Protein AF-A0A7C4WCT4-F1 (afdb_monomer_lite)

Structure (mmCIF, N/CA/C/O backbone):
data_AF-A0A7C4WCT4-F1
#
_entry.id   AF-A0A7C4WCT4-F1
#
loop_
_atom_site.group_PDB
_atom_site.id
_atom_site.type_symbol
_atom_site.label_atom_id
_atom_site.label_alt_id
_atom_site.label_comp_id
_atom_site.label_asym_id
_atom_site.label_entity_id
_atom_site.label_seq_id
_atom_site.pdbx_PDB_ins_code
_atom_site.Cartn_x
_atom_site.Cartn_y
_atom_site.Cartn_z
_atom_site.occupancy
_atom_site.B_iso_or_equiv
_atom_site.auth_seq_id
_atom_site.auth_comp_id
_atom_site.auth_asym_id
_atom_site.auth_atom_id
_atom_site.pdbx_PDB_model_num
ATOM 1 N N . MET A 1 1 ? -3.238 -3.546 -11.459 1.00 83.44 1 MET A N 1
ATOM 2 C CA . MET A 1 1 ? -2.240 -3.236 -10.414 1.00 83.44 1 MET A CA 1
ATOM 3 C C . MET A 1 1 ? -2.474 -4.176 -9.251 1.00 83.44 1 MET A C 1
ATOM 5 O O . MET A 1 1 ? -3.627 -4.477 -8.973 1.00 83.44 1 MET A O 1
ATOM 9 N N . ILE A 1 2 ? -1.412 -4.665 -8.617 1.00 91.56 2 ILE A N 1
ATOM 10 C CA . ILE A 1 2 ? -1.512 -5.503 -7.422 1.00 91.56 2 ILE A CA 1
ATOM 11 C C . ILE A 1 2 ? -0.801 -4.757 -6.296 1.00 91.56 2 ILE A C 1
ATOM 13 O O . ILE A 1 2 ? 0.374 -4.435 -6.439 1.00 91.56 2 ILE A O 1
ATOM 17 N N . TYR A 1 3 ? -1.520 -4.478 -5.209 1.00 94.88 3 TYR A N 1
ATOM 18 C CA . TYR A 1 3 ? -0.945 -3.912 -3.992 1.00 94.88 3 TYR A CA 1
ATOM 19 C C . TYR A 1 3 ? -0.436 -5.038 -3.084 1.00 94.88 3 TYR A C 1
ATOM 21 O O . TYR A 1 3 ? -1.053 -6.111 -2.989 1.00 94.88 3 TYR A O 1
ATOM 29 N N . ARG A 1 4 ? 0.700 -4.807 -2.427 1.00 95.62 4 ARG A N 1
ATOM 30 C CA . ARG A 1 4 ? 1.294 -5.721 -1.447 1.00 95.62 4 ARG A CA 1
ATOM 31 C C . ARG A 1 4 ? 1.779 -4.919 -0.249 1.00 95.62 4 ARG A C 1
ATOM 33 O O . ARG A 1 4 ? 2.524 -3.959 -0.412 1.00 95.62 4 ARG A O 1
ATOM 40 N N . HIS A 1 5 ? 1.331 -5.322 0.936 1.00 97.44 5 HIS A N 1
ATOM 41 C CA . HIS A 1 5 ? 1.680 -4.657 2.187 1.00 97.44 5 HIS A CA 1
ATOM 42 C C . HIS A 1 5 ? 3.137 -4.903 2.565 1.00 97.44 5 HIS A C 1
ATOM 44 O O . HIS A 1 5 ? 3.631 -6.023 2.453 1.00 97.44 5 HIS A O 1
ATOM 50 N N . PHE A 1 6 ? 3.792 -3.864 3.079 1.00 97.19 6 PHE A N 1
ATOM 51 C CA . PHE A 1 6 ? 5.122 -3.948 3.683 1.00 97.19 6 PHE A CA 1
ATOM 52 C C . PHE A 1 6 ? 5.205 -2.991 4.890 1.00 97.19 6 PHE A C 1
ATOM 54 O O . PHE A 1 6 ? 5.868 -1.956 4.831 1.00 97.19 6 PHE A O 1
ATOM 61 N N . PRO A 1 7 ? 4.470 -3.257 5.985 1.00 96.69 7 PRO A N 1
ATOM 62 C CA . PRO A 1 7 ? 4.435 -2.352 7.129 1.00 96.69 7 PRO A CA 1
ATOM 63 C C . PRO A 1 7 ? 5.781 -2.349 7.877 1.00 96.69 7 PRO A C 1
ATOM 65 O O . PRO A 1 7 ? 6.168 -3.340 8.501 1.00 96.69 7 PRO A O 1
ATOM 68 N N . LEU A 1 8 ? 6.485 -1.212 7.863 1.00 94.88 8 LEU A N 1
ATOM 69 C CA . LEU A 1 8 ? 7.763 -1.000 8.561 1.00 94.88 8 LEU A CA 1
ATOM 70 C C . LEU A 1 8 ? 7.565 -0.758 10.072 1.00 94.88 8 LEU A C 1
ATOM 72 O O . LEU A 1 8 ? 7.808 0.327 10.597 1.00 94.88 8 LEU A O 1
ATOM 76 N N . ARG A 1 9 ? 7.119 -1.794 10.786 1.00 94.19 9 ARG A N 1
ATOM 77 C CA . ARG A 1 9 ? 6.717 -1.741 12.208 1.00 94.19 9 ARG A CA 1
ATOM 78 C C . ARG A 1 9 ? 7.789 -1.256 13.183 1.00 94.19 9 ARG A C 1
ATOM 80 O O . ARG A 1 9 ? 7.459 -0.778 14.259 1.00 94.19 9 ARG A O 1
ATOM 87 N N . THR A 1 10 ? 9.064 -1.402 12.833 1.00 93.00 10 THR A N 1
ATOM 88 C CA . THR A 1 10 ? 10.186 -0.993 13.690 1.00 93.00 10 THR A CA 1
ATOM 89 C C . THR A 1 10 ? 10.330 0.523 13.801 1.00 93.00 10 THR A C 1
ATOM 91 O O . THR A 1 10 ? 10.897 1.001 14.777 1.00 93.00 10 THR A O 1
ATOM 94 N N . ILE A 1 11 ? 9.821 1.270 12.819 1.00 95.19 11 ILE A N 1
ATOM 95 C CA . ILE A 1 11 ? 9.915 2.736 12.753 1.00 95.19 11 ILE A CA 1
ATOM 96 C C . ILE A 1 11 ? 8.539 3.418 12.681 1.00 95.19 11 ILE A C 1
ATOM 98 O O . ILE A 1 11 ? 8.452 4.637 12.825 1.00 95.19 11 ILE A O 1
ATOM 102 N N . HIS A 1 12 ? 7.465 2.648 12.475 1.00 95.62 12 HIS A N 1
ATOM 103 C CA . HIS A 1 12 ? 6.092 3.138 12.358 1.00 95.62 12 HIS A CA 1
ATOM 104 C C . HIS A 1 12 ? 5.134 2.263 13.181 1.00 95.62 12 HIS A C 1
ATOM 106 O O . HIS A 1 12 ? 4.722 1.185 12.749 1.00 95.62 12 HIS A O 1
ATOM 112 N N . ASP A 1 13 ? 4.744 2.759 14.354 1.00 96.00 13 ASP A N 1
ATOM 113 C CA . ASP A 1 13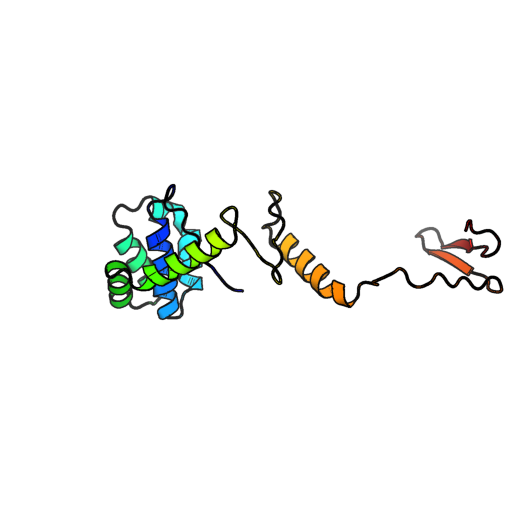 ? 3.830 2.107 15.304 1.00 96.00 13 ASP A CA 1
ATOM 114 C C . ASP A 1 13 ? 2.448 1.799 14.697 1.00 96.00 13 ASP A C 1
ATOM 116 O O . ASP A 1 13 ? 1.859 0.753 14.968 1.00 96.00 13 ASP A O 1
ATOM 120 N N . LYS A 1 14 ? 1.950 2.681 13.825 1.00 97.94 14 LYS A N 1
ATOM 121 C CA . LYS A 1 14 ? 0.628 2.569 13.188 1.00 97.94 14 LYS A CA 1
ATOM 122 C C . LYS A 1 14 ? 0.635 1.827 11.849 1.00 97.94 14 LYS A C 1
ATOM 124 O O . LYS A 1 14 ? -0.425 1.649 11.262 1.00 97.94 14 LYS A O 1
ATOM 129 N N . ALA A 1 15 ? 1.788 1.357 11.363 1.00 97.81 15 ALA A N 1
ATOM 130 C CA . ALA A 1 15 ? 1.879 0.759 10.026 1.00 97.81 15 ALA A CA 1
ATOM 131 C C . ALA A 1 15 ? 1.037 -0.516 9.861 1.00 97.81 15 ALA A C 1
ATOM 133 O O . ALA A 1 15 ? 0.485 -0.750 8.790 1.00 97.81 15 ALA A O 1
ATOM 134 N N . MET A 1 16 ? 0.937 -1.350 10.903 1.00 98.19 16 MET A N 1
ATOM 135 C CA . MET A 1 16 ? 0.136 -2.575 10.816 1.00 98.19 16 MET A CA 1
ATOM 136 C C . MET A 1 16 ? -1.362 -2.262 10.781 1.00 98.19 16 MET A C 1
ATOM 138 O O . MET A 1 16 ? -2.065 -2.741 9.898 1.00 98.19 16 MET A O 1
ATOM 142 N N . ILE A 1 17 ? -1.848 -1.426 11.704 1.00 98.56 17 ILE A N 1
ATOM 143 C CA . ILE A 1 17 ? -3.286 -1.157 11.805 1.00 98.56 17 ILE A CA 1
ATOM 144 C C . ILE A 1 17 ? -3.819 -0.417 10.573 1.00 98.56 17 ILE A C 1
ATOM 146 O O . ILE A 1 17 ? -4.923 -0.711 10.130 1.00 98.56 17 ILE A O 1
ATOM 150 N N . THR A 1 18 ? -3.041 0.483 9.960 1.00 98.56 18 THR A N 1
ATOM 151 C CA . THR A 1 18 ? -3.454 1.160 8.718 1.00 98.56 18 THR A CA 1
ATOM 152 C C . THR A 1 18 ? -3.451 0.214 7.512 1.00 98.56 18 THR A C 1
ATOM 154 O O . THR A 1 18 ? -4.353 0.294 6.676 1.00 98.56 18 THR A O 1
ATOM 157 N N . ALA A 1 19 ? -2.520 -0.747 7.450 1.00 98.75 19 ALA A N 1
ATOM 158 C CA . ALA A 1 19 ? -2.563 -1.824 6.460 1.00 98.75 19 ALA A CA 1
ATOM 159 C C . ALA A 1 19 ? -3.830 -2.684 6.625 1.00 98.75 19 ALA A C 1
ATOM 161 O O . ALA A 1 19 ? -4.556 -2.908 5.654 1.00 98.75 19 ALA A O 1
ATOM 162 N N . GLU A 1 20 ? -4.162 -3.092 7.853 1.00 98.81 20 GLU A N 1
ATOM 163 C CA . GLU A 1 20 ? -5.406 -3.816 8.144 1.00 98.81 20 GLU A CA 1
ATOM 164 C C . GLU A 1 20 ? -6.659 -2.992 7.811 1.00 98.81 20 GLU A C 1
ATOM 166 O O . GLU A 1 20 ? -7.633 -3.547 7.306 1.00 98.81 20 GLU A O 1
ATOM 171 N N . ALA A 1 21 ? -6.623 -1.671 8.009 1.00 98.88 21 ALA A N 1
ATOM 172 C CA . ALA A 1 21 ? -7.714 -0.756 7.669 1.00 98.88 21 ALA A CA 1
ATOM 173 C C . ALA A 1 21 ? -8.046 -0.786 6.173 1.00 98.88 21 ALA A C 1
ATOM 175 O O . ALA A 1 21 ? -9.215 -0.890 5.794 1.00 98.88 21 ALA A O 1
ATOM 176 N N . SER A 1 22 ? -7.022 -0.755 5.316 1.00 98.81 22 SER A N 1
ATOM 177 C CA . SER A 1 22 ? -7.217 -0.863 3.866 1.00 98.81 22 SER A CA 1
ATOM 178 C C . SER A 1 22 ? -7.838 -2.208 3.468 1.00 98.81 22 SER A C 1
ATOM 180 O O . SER A 1 22 ? -8.741 -2.249 2.633 1.00 98.81 22 SER A O 1
ATOM 182 N N . GLU A 1 23 ? -7.447 -3.307 4.122 1.00 98.81 23 GLU A N 1
ATOM 183 C CA . GLU A 1 23 ? -8.012 -4.640 3.882 1.00 98.81 23 GLU A CA 1
ATOM 184 C C . GLU A 1 23 ? -9.458 -4.763 4.381 1.00 98.81 23 GLU A C 1
ATOM 186 O O . GLU A 1 23 ? -10.310 -5.309 3.677 1.00 98.81 23 GLU A O 1
ATOM 191 N N . ALA A 1 24 ? -9.767 -4.194 5.548 1.00 98.88 24 ALA A N 1
ATOM 192 C CA . ALA A 1 24 ? -11.122 -4.138 6.088 1.00 98.88 24 ALA A CA 1
ATOM 193 C C . ALA A 1 24 ? -12.064 -3.324 5.192 1.00 98.88 24 ALA A C 1
ATOM 195 O O . ALA A 1 24 ? -13.198 -3.741 4.942 1.00 98.88 24 ALA A O 1
ATOM 196 N N . ALA A 1 25 ? -11.585 -2.207 4.643 1.00 98.88 25 ALA A N 1
ATOM 197 C CA . ALA A 1 25 ? -12.317 -1.446 3.637 1.00 98.88 25 ALA A CA 1
ATOM 198 C C . ALA A 1 25 ? -12.449 -2.228 2.323 1.00 98.88 25 ALA A C 1
ATOM 200 O O . ALA A 1 25 ? -13.520 -2.262 1.716 1.00 98.88 25 ALA A O 1
ATOM 201 N N . GLY A 1 26 ? -11.394 -2.929 1.903 1.00 98.62 26 GLY A N 1
ATOM 202 C CA . GLY A 1 26 ? -11.399 -3.804 0.733 1.00 98.62 26 GLY A CA 1
ATOM 203 C C . GLY A 1 26 ? -12.428 -4.928 0.820 1.00 98.62 26 GLY A C 1
ATOM 204 O O . GLY A 1 26 ? -13.127 -5.194 -0.155 1.00 98.62 26 GLY A O 1
ATOM 205 N N . ALA A 1 27 ? -12.621 -5.513 2.002 1.00 98.69 27 ALA A N 1
ATOM 206 C CA . ALA A 1 27 ? -13.667 -6.504 2.260 1.00 98.69 27 ALA A CA 1
ATOM 207 C C . ALA A 1 27 ? -15.100 -5.934 2.204 1.00 98.69 27 ALA A C 1
ATOM 209 O O . ALA A 1 27 ? -16.076 -6.689 2.271 1.00 98.69 27 ALA A O 1
ATOM 210 N N . GLN A 1 28 ? -15.227 -4.611 2.094 1.00 98.69 28 GLN A N 1
ATOM 211 C CA . GLN A 1 28 ? -16.466 -3.879 1.836 1.00 98.69 28 GLN A CA 1
ATOM 212 C C . GLN A 1 28 ? -16.465 -3.188 0.456 1.00 98.69 28 GLN A C 1
ATOM 214 O O . GLN A 1 28 ? -17.375 -2.427 0.149 1.00 98.69 28 GLN A O 1
ATOM 219 N N . GLY A 1 29 ? -15.467 -3.461 -0.395 1.00 98.56 29 GLY A N 1
ATOM 220 C CA . GLY A 1 29 ? -15.376 -2.934 -1.759 1.00 98.56 29 GLY A CA 1
ATOM 221 C C . GLY A 1 29 ? -14.718 -1.557 -1.895 1.00 98.56 29 GLY A C 1
ATOM 222 O O . GLY A 1 29 ? -14.809 -0.972 -2.968 1.00 98.56 29 GLY A O 1
ATOM 223 N N . LYS A 1 30 ? -14.058 -1.045 -0.845 1.00 98.69 30 LYS A N 1
ATOM 224 C CA . LYS A 1 30 ? -13.468 0.309 -0.792 1.00 98.69 30 LYS A CA 1
ATOM 225 C C . LYS A 1 30 ? -11.979 0.329 -0.438 1.00 98.69 30 LYS A C 1
ATOM 227 O O . LYS A 1 30 ? -11.521 1.172 0.330 1.00 98.69 30 LYS A O 1
ATOM 232 N N . PHE A 1 31 ? -11.216 -0.638 -0.955 1.00 98.69 31 PHE A N 1
ATOM 233 C CA . PHE A 1 31 ? -9.777 -0.735 -0.673 1.00 98.69 31 PHE A CA 1
ATOM 234 C C . PHE A 1 31 ? -9.040 0.548 -1.076 1.00 98.69 31 PHE A C 1
ATOM 236 O O . PHE A 1 31 ? -8.299 1.107 -0.274 1.00 98.69 31 PHE A O 1
ATOM 243 N N . TRP A 1 32 ? -9.255 1.004 -2.315 1.00 98.38 32 TRP A N 1
ATOM 244 C CA . TRP A 1 32 ? -8.533 2.145 -2.877 1.00 98.38 32 TRP A CA 1
ATOM 245 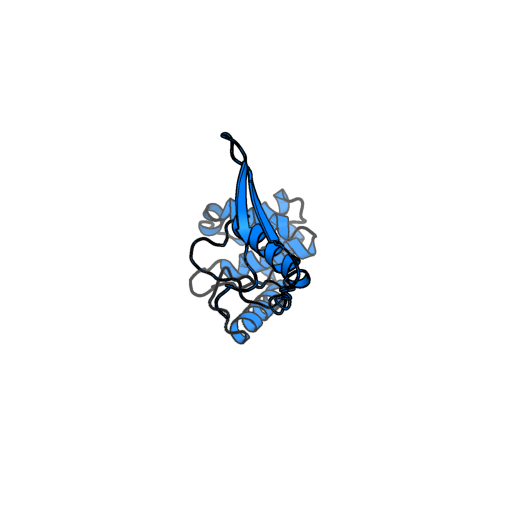C C . TRP A 1 32 ? -8.967 3.459 -2.243 1.00 98.38 32 TRP A C 1
ATOM 247 O O . TRP A 1 32 ? -8.126 4.284 -1.937 1.00 98.38 32 TRP A O 1
ATOM 257 N N . GLU A 1 33 ? -10.249 3.617 -1.936 1.00 98.75 33 GLU A N 1
ATOM 258 C CA . GLU A 1 33 ? -10.737 4.816 -1.265 1.00 98.75 33 GLU A CA 1
ATOM 259 C C . GLU A 1 33 ? -10.178 4.952 0.159 1.00 98.75 33 GLU A C 1
ATOM 261 O O . GLU A 1 33 ? -9.813 6.050 0.568 1.00 98.75 33 GLU A O 1
ATOM 266 N N . MET A 1 34 ? -10.051 3.848 0.907 1.00 98.81 34 MET A N 1
ATOM 267 C CA . MET A 1 34 ? -9.377 3.873 2.211 1.00 98.81 34 MET A CA 1
ATOM 268 C C . MET A 1 34 ? -7.867 4.080 2.064 1.00 98.81 34 MET A C 1
ATOM 270 O O . MET A 1 34 ? -7.276 4.820 2.843 1.00 98.81 34 MET A O 1
ATOM 274 N N . HIS A 1 35 ? -7.237 3.447 1.072 1.00 98.56 35 HIS A N 1
ATOM 275 C CA . HIS A 1 35 ? -5.831 3.679 0.748 1.00 98.56 35 HIS A CA 1
ATOM 276 C C . HIS A 1 35 ? -5.564 5.168 0.490 1.00 98.56 35 HIS A C 1
ATOM 278 O O . HIS A 1 35 ? -4.693 5.748 1.131 1.00 98.56 35 HIS A O 1
ATOM 284 N N . ASP A 1 36 ? -6.338 5.797 -0.390 1.00 98.38 36 ASP A N 1
ATOM 285 C CA . ASP A 1 36 ? -6.165 7.201 -0.756 1.00 98.38 36 ASP A CA 1
ATOM 286 C C . ASP A 1 36 ? -6.423 8.107 0.451 1.00 98.38 36 ASP A C 1
ATOM 288 O O . ASP A 1 36 ? -5.597 8.963 0.764 1.00 98.38 36 ASP A O 1
ATOM 292 N N . TRP A 1 37 ? -7.478 7.829 1.229 1.00 98.69 37 TRP A N 1
ATOM 293 C CA . TRP A 1 37 ? -7.745 8.552 2.472 1.00 98.69 37 TRP A CA 1
ATOM 294 C C . TRP A 1 37 ? -6.559 8.490 3.448 1.00 98.69 37 TRP A C 1
ATOM 296 O O . TRP A 1 37 ? -6.168 9.518 4.002 1.00 98.69 37 TRP A O 1
ATOM 306 N N . LEU A 1 38 ? -5.952 7.310 3.633 1.00 98.56 38 LEU A N 1
ATOM 307 C CA . LEU A 1 38 ? -4.786 7.125 4.502 1.00 98.56 38 LEU A CA 1
ATOM 308 C C . LEU A 1 38 ? -3.575 7.941 4.033 1.00 98.56 38 LEU A C 1
ATOM 310 O O . LEU A 1 38 ? -2.845 8.469 4.873 1.00 98.56 38 LEU A O 1
ATOM 314 N N . TYR A 1 39 ? -3.337 8.052 2.728 1.00 97.06 39 TYR A N 1
ATOM 315 C CA . TYR A 1 39 ? -2.242 8.876 2.214 1.00 97.06 39 TYR A CA 1
ATOM 316 C C . TYR A 1 39 ? -2.535 10.372 2.361 1.00 97.06 39 TYR A C 1
ATOM 318 O O . TYR A 1 39 ? -1.671 11.113 2.833 1.00 97.06 39 TYR A O 1
ATOM 326 N N . ASP A 1 40 ? -3.757 10.800 2.050 1.00 98.31 40 ASP A N 1
ATOM 327 C CA . ASP A 1 40 ? -4.162 12.208 2.105 1.00 98.31 40 ASP A CA 1
ATOM 328 C C . ASP A 1 40 ? -4.207 12.763 3.540 1.00 98.31 40 ASP A C 1
ATOM 330 O O . ASP A 1 40 ? -3.930 13.941 3.764 1.00 98.31 40 ASP A O 1
ATOM 334 N N . HIS A 1 41 ? -4.506 11.915 4.530 1.00 98.12 41 HIS A N 1
ATOM 335 C CA . HIS A 1 41 ? -4.698 12.312 5.932 1.00 98.12 41 HIS A CA 1
ATOM 336 C C . HIS A 1 41 ? -3.563 11.824 6.845 1.00 98.12 41 HIS A C 1
ATOM 338 O O . HIS A 1 41 ? -3.741 11.684 8.057 1.00 98.12 41 HIS A O 1
ATOM 344 N N . GLN A 1 42 ? -2.376 11.562 6.285 1.00 97.50 42 GLN A N 1
ATOM 345 C CA . GLN A 1 42 ? -1.248 10.982 7.020 1.00 97.50 42 GLN A CA 1
ATOM 346 C C . GLN A 1 42 ? -0.876 11.745 8.295 1.00 97.50 42 GLN A C 1
ATOM 348 O O . GLN A 1 42 ? -0.696 11.139 9.352 1.00 97.50 42 GLN A O 1
ATOM 353 N N . SER A 1 43 ? -0.788 13.071 8.223 1.00 97.06 43 SER A N 1
ATOM 354 C CA . SER A 1 43 ? -0.452 13.903 9.383 1.00 97.06 43 SER A CA 1
ATOM 355 C C . SER A 1 43 ? -1.483 13.794 10.513 1.00 97.06 43 SER A C 1
ATOM 357 O O . SER A 1 43 ? -1.106 13.820 11.684 1.00 97.06 43 SER A O 1
ATOM 359 N N . GLU A 1 44 ? -2.763 13.624 10.176 1.00 95.94 44 GLU A N 1
ATOM 360 C CA . GLU A 1 44 ? -3.865 13.521 11.130 1.00 95.94 44 GLU A CA 1
ATOM 361 C C . GLU A 1 44 ? -3.811 12.200 11.903 1.00 95.94 44 GLU A C 1
ATOM 363 O O . GLU A 1 44 ? -3.740 12.194 13.135 1.00 95.94 44 GLU A O 1
ATOM 368 N N . TRP A 1 45 ? -3.799 11.063 11.202 1.00 97.62 45 TRP A N 1
ATOM 369 C CA . TRP A 1 45 ? -3.858 9.771 11.884 1.00 97.62 45 TRP A CA 1
ATOM 370 C C . TRP A 1 45 ? -2.533 9.388 12.552 1.00 97.62 45 TRP A C 1
ATOM 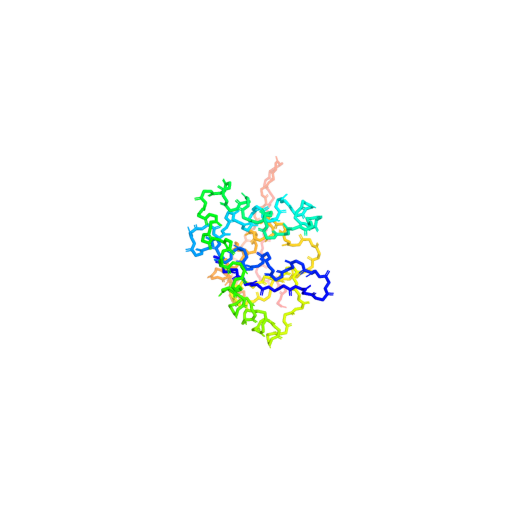372 O O . TRP A 1 45 ? -2.557 8.657 13.545 1.00 97.62 45 TRP A O 1
ATOM 382 N N . ILE A 1 46 ? -1.382 9.909 12.096 1.00 97.12 46 ILE A N 1
ATOM 383 C CA . ILE A 1 46 ? -0.102 9.744 12.813 1.00 97.12 46 ILE A CA 1
ATOM 384 C C . ILE A 1 46 ? -0.194 10.349 14.215 1.00 97.12 46 ILE A C 1
ATOM 386 O O . ILE A 1 46 ? 0.265 9.727 15.179 1.00 97.12 46 ILE A O 1
ATOM 390 N N . ALA A 1 47 ? -0.797 11.535 14.325 1.00 96.88 47 ALA A N 1
ATOM 391 C CA . ALA A 1 47 ? -0.953 12.267 15.577 1.00 96.88 47 ALA A CA 1
ATOM 392 C C . ALA A 1 47 ? -2.091 11.730 16.466 1.00 96.88 47 ALA A C 1
ATOM 394 O O . ALA A 1 47 ? -2.194 12.122 17.629 1.00 96.88 47 ALA A O 1
ATOM 395 N N . SER A 1 48 ? -2.940 10.837 15.946 1.00 97.31 48 SER A N 1
ATOM 396 C CA . SER A 1 48 ? -4.086 10.315 16.687 1.00 97.31 48 SER A CA 1
ATOM 397 C C . SER A 1 48 ? -3.665 9.478 17.898 1.00 97.31 48 SER A C 1
ATOM 399 O O . SER A 1 48 ? -2.885 8.526 17.791 1.00 97.31 48 SER A O 1
ATOM 401 N N . SER A 1 49 ? -4.243 9.808 19.056 1.00 96.62 49 SER A N 1
ATOM 402 C CA . SER A 1 49 ? -4.133 9.030 20.294 1.00 96.62 49 SER A CA 1
ATOM 403 C C . SER A 1 49 ? -5.054 7.805 20.312 1.00 96.62 49 SER A C 1
ATOM 405 O O . SER A 1 49 ? -4.809 6.872 21.073 1.00 96.62 49 SER A O 1
ATOM 407 N N . ASN A 1 50 ? -6.090 7.785 19.468 1.00 97.69 50 ASN A N 1
ATOM 408 C CA . ASN A 1 50 ? -6.989 6.651 19.277 1.00 97.69 50 ASN A CA 1
ATOM 409 C C . ASN A 1 50 ? -7.158 6.377 17.781 1.00 97.69 50 ASN A C 1
ATOM 411 O O . ASN A 1 50 ? -8.143 6.763 17.149 1.00 97.69 50 ASN A O 1
ATOM 415 N N . ILE A 1 51 ? -6.158 5.700 17.225 1.00 97.94 51 ILE A N 1
ATOM 416 C CA . ILE A 1 51 ? -6.097 5.382 15.801 1.00 97.94 51 ILE A CA 1
ATOM 417 C C . ILE A 1 51 ? -7.305 4.560 15.326 1.00 97.94 51 ILE A C 1
ATOM 419 O O . ILE A 1 51 ? -7.814 4.819 14.240 1.00 97.94 51 ILE A O 1
ATOM 423 N N . THR A 1 52 ? -7.819 3.624 16.130 1.00 98.31 52 THR A N 1
ATOM 424 C CA . THR A 1 52 ? -8.978 2.804 15.741 1.00 98.31 52 THR A CA 1
ATOM 425 C C . THR A 1 52 ? -10.206 3.671 15.484 1.00 98.31 52 THR A C 1
ATOM 427 O O . THR A 1 52 ? -10.846 3.517 14.447 1.00 98.31 52 THR A O 1
ATOM 430 N N . GLU A 1 53 ? -10.520 4.619 16.373 1.00 98.50 53 GLU A N 1
ATOM 431 C CA . GLU A 1 53 ? -11.680 5.494 16.170 1.00 98.50 53 GLU A CA 1
ATOM 432 C C . GLU A 1 53 ? -11.474 6.440 14.980 1.00 98.50 53 GLU A C 1
ATOM 434 O O . GLU A 1 53 ? -12.395 6.616 14.185 1.00 98.50 53 GLU A O 1
ATOM 439 N N . THR A 1 54 ? -10.259 6.970 14.781 1.00 98.62 54 THR A N 1
ATOM 440 C CA . THR A 1 54 ? -9.923 7.758 13.580 1.00 98.62 54 THR A CA 1
ATOM 441 C C . THR A 1 54 ? -10.220 6.976 12.297 1.00 98.62 54 THR A C 1
ATOM 443 O O . THR A 1 54 ? -10.894 7.484 11.401 1.00 98.62 54 THR A O 1
ATOM 446 N N . LEU A 1 55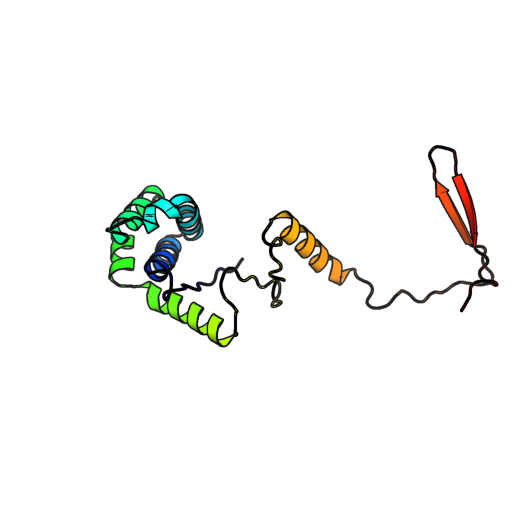 ? -9.783 5.717 12.220 1.00 98.75 55 LEU A N 1
ATOM 447 C CA . LEU A 1 55 ? -10.002 4.869 11.046 1.00 98.75 55 LEU A CA 1
ATOM 448 C C . LEU A 1 55 ? -11.476 4.475 10.868 1.00 98.75 55 LEU A C 1
ATOM 450 O O . LEU A 1 55 ? -11.947 4.362 9.738 1.00 98.75 55 LEU A O 1
ATOM 454 N N . VAL A 1 56 ? -12.232 4.295 11.954 1.00 98.81 56 VAL A N 1
ATOM 455 C CA . VAL A 1 56 ? -13.679 4.028 11.889 1.00 98.81 56 VAL A CA 1
ATOM 456 C C . VAL A 1 56 ? -14.446 5.247 11.370 1.00 98.81 56 VAL A C 1
ATOM 458 O O . VAL A 1 56 ? -15.360 5.093 10.557 1.00 98.81 56 VAL A O 1
ATOM 461 N N . LEU A 1 57 ? -14.079 6.459 11.794 1.00 98.69 57 LEU A N 1
ATOM 462 C CA . LEU A 1 57 ? -14.671 7.693 11.272 1.00 98.69 57 LEU A CA 1
ATOM 463 C C . LEU A 1 57 ? -14.365 7.874 9.780 1.00 98.69 57 LEU A C 1
ATOM 465 O O . LEU A 1 57 ? -15.275 8.203 9.017 1.00 98.69 57 LEU A O 1
ATOM 469 N N . ALA A 1 58 ? -13.136 7.569 9.355 1.00 98.69 58 ALA A N 1
ATOM 470 C CA . ALA A 1 58 ? -12.766 7.527 7.942 1.00 98.69 58 ALA A CA 1
ATOM 471 C C . ALA A 1 58 ? -13.594 6.496 7.160 1.00 98.69 58 ALA A C 1
ATOM 473 O O . ALA A 1 58 ? -14.155 6.795 6.112 1.00 98.69 58 ALA A O 1
ATOM 474 N N . ALA A 1 59 ? -13.754 5.283 7.691 1.00 98.81 59 ALA A N 1
ATOM 475 C CA . ALA A 1 59 ? -14.568 4.258 7.047 1.00 98.81 59 ALA A CA 1
ATOM 476 C C . ALA A 1 59 ? -16.021 4.731 6.852 1.00 98.81 59 ALA A C 1
ATOM 478 O O . ALA A 1 59 ? -16.587 4.586 5.767 1.00 98.81 59 ALA A O 1
ATOM 479 N N . ARG A 1 60 ? -16.611 5.361 7.874 1.00 98.75 60 ARG A N 1
ATOM 480 C CA . ARG A 1 60 ? -17.971 5.918 7.801 1.00 98.75 60 ARG A CA 1
ATOM 481 C C . ARG A 1 60 ? -18.087 7.041 6.768 1.00 98.75 60 ARG A C 1
ATOM 483 O O . ARG A 1 60 ? -19.074 7.066 6.037 1.00 98.75 60 ARG A O 1
ATOM 490 N N . SER A 1 61 ? -17.103 7.939 6.669 1.00 98.56 61 SER A N 1
ATOM 491 C CA . SER A 1 61 ? -17.123 9.017 5.665 1.00 98.56 61 SER A CA 1
ATOM 492 C C . SER A 1 61 ? -17.041 8.483 4.230 1.00 98.56 61 SER A C 1
ATOM 494 O O . SER A 1 61 ? -17.612 9.076 3.317 1.00 98.56 61 SER A O 1
ATOM 496 N N . LEU A 1 62 ? -16.423 7.314 4.045 1.00 98.69 62 LEU A N 1
ATOM 497 C CA . LEU A 1 62 ? -16.361 6.582 2.778 1.00 98.69 62 LEU A CA 1
ATOM 498 C C . LEU A 1 62 ? -17.604 5.711 2.500 1.00 98.69 62 LEU A C 1
ATOM 500 O O . LEU A 1 62 ? -17.643 4.989 1.500 1.00 98.69 62 LEU A O 1
ATOM 504 N N . GLY A 1 63 ? -18.624 5.771 3.362 1.00 98.69 63 GLY A N 1
ATOM 505 C CA . GLY A 1 63 ? -19.876 5.026 3.211 1.00 98.69 63 GLY A CA 1
ATOM 506 C C . GLY A 1 63 ? -19.789 3.549 3.606 1.00 98.69 63 GLY A C 1
ATOM 507 O O . GLY A 1 63 ? -20.611 2.753 3.153 1.00 98.69 63 GLY A O 1
ATOM 508 N N . LEU A 1 64 ? -18.802 3.166 4.421 1.00 98.81 64 LEU A N 1
ATOM 509 C CA . LEU A 1 64 ? -18.653 1.804 4.937 1.00 98.81 64 LEU A CA 1
ATOM 510 C C . LEU A 1 64 ? -19.465 1.572 6.215 1.00 98.81 64 LEU A C 1
ATOM 512 O O . LEU A 1 64 ? -19.761 2.500 6.971 1.00 98.81 64 LEU A O 1
ATOM 516 N N . ASP A 1 65 ? -19.751 0.302 6.507 1.00 98.81 65 ASP A N 1
ATOM 517 C CA . ASP A 1 65 ? -20.263 -0.110 7.813 1.00 98.81 65 ASP A CA 1
ATOM 518 C C . ASP A 1 65 ? -19.145 0.027 8.855 1.00 98.81 65 ASP A C 1
ATOM 520 O O . ASP A 1 65 ? -18.223 -0.795 8.928 1.00 98.81 65 ASP A O 1
ATOM 524 N N . GLY A 1 66 ? -19.232 1.093 9.654 1.00 98.62 66 GLY A N 1
ATOM 525 C CA . GLY A 1 66 ? -18.251 1.417 10.684 1.00 98.62 66 GLY A CA 1
ATOM 526 C C . GLY A 1 66 ? -18.206 0.421 11.845 1.00 98.62 66 GLY A C 1
ATOM 527 O O . GLY A 1 66 ? -17.141 0.236 12.422 1.00 98.62 66 GLY A O 1
ATOM 528 N N . GLU A 1 67 ? -19.311 -0.253 12.178 1.00 98.62 67 GLU A N 1
ATOM 529 C CA . GLU A 1 67 ? -19.321 -1.237 13.272 1.00 98.62 67 GLU A CA 1
ATOM 530 C C . GLU A 1 67 ? -18.679 -2.548 12.835 1.00 98.62 67 GLU A C 1
ATOM 532 O O . GLU A 1 67 ? -17.855 -3.120 13.554 1.00 98.62 67 GLU A O 1
ATOM 537 N N . ARG A 1 68 ? -18.981 -3.000 11.611 1.00 98.69 68 ARG A N 1
ATOM 538 C CA . ARG A 1 68 ? -18.229 -4.093 10.993 1.00 98.69 68 ARG A CA 1
ATOM 539 C C . ARG A 1 68 ? -16.747 -3.744 10.904 1.00 98.69 68 ARG A C 1
ATOM 541 O O . ARG A 1 68 ? -15.920 -4.573 11.262 1.00 98.69 68 ARG A O 1
ATOM 548 N N . PHE A 1 69 ? -16.422 -2.541 10.438 1.00 98.88 69 PHE A N 1
ATOM 549 C CA . PHE A 1 69 ? -15.041 -2.101 10.273 1.00 98.88 69 PHE A CA 1
ATOM 550 C C . PHE A 1 69 ? -14.277 -2.073 11.604 1.00 98.88 69 PHE A C 1
ATOM 552 O O . PHE A 1 69 ? -13.178 -2.616 11.682 1.00 98.88 69 PHE A O 1
ATOM 559 N N . ARG A 1 70 ? -14.879 -1.512 12.663 1.00 98.81 70 ARG A N 1
ATOM 560 C CA . ARG 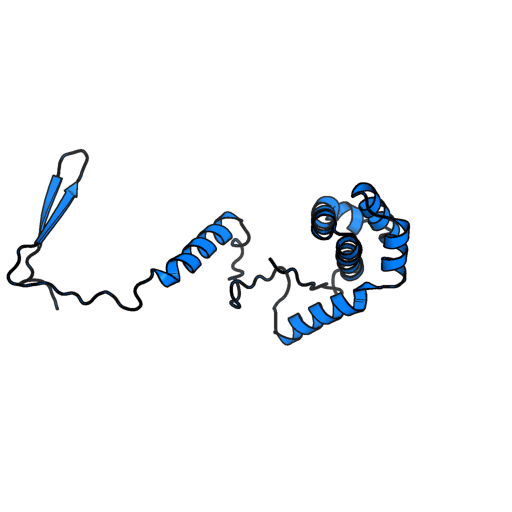A 1 70 ? -14.301 -1.497 14.015 1.00 98.81 70 ARG A CA 1
ATOM 561 C C . ARG A 1 70 ? -13.971 -2.907 14.486 1.00 98.81 70 ARG A C 1
ATOM 563 O O . ARG A 1 70 ? -12.832 -3.174 14.852 1.00 98.81 70 ARG A O 1
ATOM 570 N N . ARG A 1 71 ? -14.948 -3.813 14.418 1.00 98.81 71 ARG A N 1
ATOM 571 C CA . ARG A 1 71 ? -14.767 -5.208 14.831 1.00 98.81 71 ARG A CA 1
ATOM 572 C C . ARG A 1 71 ? -13.648 -5.890 14.043 1.00 98.81 71 ARG A C 1
ATOM 574 O O . ARG A 1 71 ? -12.826 -6.581 14.630 1.00 98.81 71 ARG A O 1
ATOM 581 N N . ASP A 1 72 ? -13.603 -5.691 12.726 1.00 98.75 72 ASP A N 1
ATOM 582 C CA . ASP A 1 72 ? -12.560 -6.266 11.873 1.00 98.75 72 ASP A CA 1
ATOM 583 C C . ASP A 1 72 ? -11.149 -5.815 12.308 1.00 98.75 72 ASP A C 1
ATOM 585 O O . ASP A 1 72 ? -10.225 -6.632 12.292 1.00 98.75 72 ASP A O 1
ATOM 589 N N . LEU A 1 73 ? -10.989 -4.552 12.725 1.00 98.69 73 LEU A N 1
ATOM 590 C CA . LEU A 1 73 ? -9.728 -4.019 13.252 1.00 98.69 73 LEU A CA 1
ATOM 591 C C . LEU A 1 73 ? -9.398 -4.539 14.655 1.00 98.69 73 LEU A C 1
ATOM 593 O O . LEU A 1 73 ? -8.270 -4.955 14.902 1.00 98.69 73 LEU A O 1
ATOM 597 N N . GLU A 1 74 ? -10.363 -4.531 15.574 1.00 98.25 74 GLU A N 1
ATOM 598 C CA . GLU A 1 74 ? -10.163 -4.972 16.962 1.00 98.25 74 GLU A CA 1
ATOM 599 C C . GLU A 1 74 ? -9.831 -6.467 17.053 1.00 98.25 74 GLU A C 1
ATOM 601 O O . GLU A 1 74 ? -8.990 -6.879 17.852 1.00 98.25 74 GLU A O 1
ATOM 606 N N . GLU A 1 75 ? -10.440 -7.284 16.193 1.00 98.44 75 GLU A N 1
ATOM 607 C CA . GLU A 1 75 ? -10.140 -8.714 16.082 1.00 98.44 75 GLU A CA 1
ATOM 608 C C . GLU A 1 75 ? -8.823 -8.988 15.331 1.00 98.44 75 GLU A C 1
ATOM 610 O O . GLU A 1 75 ? -8.336 -10.122 15.319 1.00 98.44 75 GLU A O 1
ATOM 615 N N . GLY A 1 76 ? -8.233 -7.972 14.689 1.00 98.38 76 GLY A N 1
ATOM 616 C CA . GLY A 1 76 ? -7.059 -8.119 13.830 1.00 98.38 76 GLY A CA 1
ATOM 617 C C . GLY A 1 76 ? -7.318 -9.078 12.666 1.00 98.38 76 GLY A C 1
ATOM 618 O O . GLY A 1 76 ? -6.487 -9.941 12.362 1.00 98.38 76 GLY A O 1
ATOM 619 N N . ARG A 1 77 ? -8.514 -8.996 12.066 1.00 98.69 77 ARG A N 1
ATOM 620 C CA . ARG A 1 77 ? -9.036 -9.985 11.112 1.00 98.69 77 ARG A CA 1
ATOM 621 C C . ARG A 1 77 ? -8.154 -10.145 9.874 1.00 98.69 77 ARG A C 1
ATOM 623 O O . ARG A 1 77 ? -8.089 -11.237 9.309 1.00 98.69 77 ARG A O 1
ATOM 630 N N . TYR A 1 78 ? -7.474 -9.079 9.456 1.00 98.69 78 TYR A N 1
ATOM 631 C CA . TYR A 1 78 ? -6.631 -9.078 8.257 1.00 98.69 78 TYR A CA 1
ATOM 632 C C . TYR A 1 78 ? -5.134 -9.122 8.566 1.00 98.69 78 TYR A C 1
ATOM 634 O O . TYR A 1 78 ? -4.334 -9.279 7.642 1.00 98.69 78 TYR A O 1
ATOM 642 N N . ARG A 1 79 ? -4.741 -9.095 9.843 1.00 98.56 79 ARG A N 1
ATOM 643 C CA . ARG A 1 79 ? -3.345 -9.175 10.283 1.00 98.56 79 ARG A CA 1
ATOM 644 C C . ARG A 1 79 ? -2.575 -10.318 9.638 1.00 98.56 79 ARG A C 1
ATOM 646 O O . ARG A 1 79 ? -1.501 -10.096 9.097 1.00 98.56 79 ARG A O 1
ATOM 653 N N . ALA A 1 80 ? -3.131 -11.530 9.627 1.00 98.56 80 ALA A N 1
ATOM 654 C CA . ALA A 1 80 ? -2.459 -12.692 9.039 1.00 98.56 80 ALA A CA 1
ATOM 655 C C . ALA A 1 80 ? -2.172 -12.514 7.535 1.00 98.56 80 ALA A C 1
ATOM 657 O O . ALA A 1 80 ? -1.116 -12.918 7.053 1.00 98.56 80 ALA A O 1
ATOM 658 N N . LYS A 1 81 ? -3.083 -11.868 6.798 1.00 98.38 81 LYS A N 1
ATOM 659 C CA . LYS A 1 81 ? -2.899 -11.556 5.374 1.00 98.38 81 LYS A CA 1
ATOM 660 C C . LYS A 1 81 ? -1.782 -10.529 5.173 1.00 98.38 81 LYS A C 1
ATOM 662 O O . LYS A 1 81 ? -0.947 -10.704 4.288 1.00 98.38 81 LYS A O 1
ATOM 667 N N . VAL A 1 82 ? -1.763 -9.480 5.994 1.00 98.56 82 VAL A N 1
ATOM 668 C CA . VAL A 1 82 ? -0.731 -8.434 5.953 1.00 98.56 82 VAL A CA 1
ATOM 669 C C . VAL A 1 82 ? 0.647 -9.012 6.299 1.00 98.56 82 VAL A C 1
ATOM 671 O O . VAL A 1 82 ? 1.617 -8.754 5.589 1.00 98.56 82 VAL A O 1
ATOM 674 N N . GLU A 1 83 ? 0.730 -9.850 7.333 1.00 98.25 83 GLU A N 1
ATOM 675 C CA . GLU A 1 83 ? 1.964 -10.536 7.739 1.00 98.25 83 GLU A CA 1
ATOM 676 C C . GLU A 1 83 ? 2.486 -11.482 6.660 1.00 98.25 83 GLU A C 1
ATOM 678 O O . GLU A 1 83 ? 3.686 -11.514 6.399 1.00 98.25 83 GLU A O 1
ATOM 683 N N . ALA A 1 84 ? 1.597 -12.225 5.995 1.00 98.38 84 ALA A N 1
ATOM 684 C CA . ALA A 1 84 ? 1.987 -13.102 4.898 1.00 98.38 84 ALA A CA 1
ATOM 685 C C . ALA A 1 84 ? 2.603 -12.310 3.732 1.00 98.38 84 ALA A C 1
ATOM 687 O O . ALA A 1 84 ? 3.647 -12.703 3.216 1.00 98.38 84 ALA A O 1
ATOM 688 N N . ALA A 1 85 ? 2.007 -11.170 3.362 1.00 97.44 85 ALA A N 1
ATOM 689 C CA . ALA A 1 85 ? 2.550 -10.297 2.320 1.00 97.44 85 ALA A CA 1
ATOM 690 C C . ALA A 1 85 ? 3.919 -9.712 2.709 1.00 97.44 85 ALA A C 1
ATOM 692 O O . ALA A 1 85 ? 4.838 -9.683 1.891 1.00 97.44 85 ALA A O 1
ATOM 693 N N . TYR A 1 86 ? 4.077 -9.298 3.970 1.00 97.25 86 TYR A N 1
ATOM 694 C CA . TYR A 1 86 ? 5.357 -8.830 4.495 1.00 97.25 86 TYR A CA 1
ATOM 695 C C . TYR A 1 86 ? 6.428 -9.931 4.450 1.00 97.25 86 TYR A C 1
ATOM 697 O O . TYR A 1 86 ? 7.532 -9.702 3.958 1.00 97.25 86 TYR A O 1
ATOM 705 N N . ALA A 1 87 ? 6.100 -11.137 4.921 1.00 97.25 87 ALA A N 1
ATOM 706 C CA . ALA A 1 87 ? 7.020 -12.271 4.939 1.00 97.25 87 ALA A CA 1
ATOM 707 C C . ALA A 1 87 ? 7.454 -12.688 3.526 1.00 97.25 87 ALA A C 1
ATOM 709 O O . ALA A 1 87 ? 8.637 -12.942 3.303 1.00 97.25 87 ALA A O 1
ATOM 710 N N . GLU A 1 88 ? 6.526 -12.703 2.565 1.00 95.81 88 GLU A N 1
ATOM 711 C CA . GLU A 1 88 ? 6.825 -12.947 1.150 1.00 95.81 88 GLU A CA 1
ATOM 712 C C . GLU A 1 88 ? 7.826 -11.913 0.614 1.00 95.81 88 GLU A C 1
ATOM 714 O O . GLU A 1 88 ? 8.846 -12.271 0.027 1.00 95.81 88 GLU A O 1
ATOM 719 N N . ALA A 1 89 ? 7.584 -10.627 0.866 1.00 93.50 89 ALA A N 1
ATOM 720 C CA . ALA A 1 89 ? 8.454 -9.555 0.399 1.00 93.50 89 ALA A CA 1
ATOM 721 C C . ALA A 1 89 ? 9.860 -9.598 1.026 1.00 93.50 89 ALA A C 1
ATOM 723 O O . ALA A 1 89 ? 10.851 -9.339 0.341 1.00 93.50 89 ALA A O 1
ATOM 724 N N . VAL A 1 90 ? 9.965 -9.968 2.306 1.00 94.38 90 VAL A N 1
ATOM 725 C CA . VAL A 1 90 ? 11.255 -10.193 2.977 1.00 94.38 90 VAL A CA 1
ATOM 726 C C . VAL A 1 90 ? 11.981 -11.399 2.380 1.00 94.38 90 VAL A C 1
ATOM 728 O O . VAL A 1 90 ? 13.176 -11.310 2.108 1.00 94.38 90 VAL A O 1
ATOM 731 N N . ALA A 1 91 ? 11.276 -12.505 2.119 1.00 95.44 91 ALA A N 1
ATOM 732 C CA . ALA A 1 91 ? 11.857 -13.695 1.494 1.00 95.44 91 ALA A CA 1
ATOM 733 C C . ALA A 1 91 ? 12.376 -13.419 0.070 1.00 95.44 91 ALA A C 1
ATOM 735 O O . ALA A 1 91 ? 13.364 -14.012 -0.356 1.00 95.44 91 ALA A O 1
ATOM 736 N N . LEU A 1 92 ? 11.746 -12.481 -0.642 1.00 91.94 92 LEU A N 1
ATOM 737 C CA . LEU A 1 92 ? 12.192 -11.983 -1.946 1.00 91.94 92 LEU A CA 1
ATOM 738 C C . LEU A 1 92 ? 13.382 -11.009 -1.867 1.00 91.94 92 LEU A C 1
ATOM 740 O O . LEU A 1 92 ? 13.894 -10.595 -2.906 1.00 91.94 92 LEU A O 1
ATOM 744 N N . GLY A 1 93 ? 13.823 -10.625 -0.665 1.00 91.31 93 GLY A N 1
ATOM 745 C CA . GLY A 1 93 ? 14.927 -9.686 -0.472 1.00 91.31 93 GLY A CA 1
ATOM 746 C C . GLY A 1 93 ? 14.596 -8.257 -0.907 1.00 91.31 93 GLY A C 1
ATOM 747 O O . GLY A 1 93 ? 15.498 -7.519 -1.309 1.00 91.31 93 GLY A O 1
ATOM 748 N N . LEU A 1 94 ? 13.317 -7.858 -0.871 1.00 89.69 94 LEU A N 1
ATOM 749 C CA . LEU A 1 94 ? 12.936 -6.499 -1.252 1.00 89.69 94 LEU A CA 1
ATOM 750 C C . LEU A 1 94 ? 13.526 -5.478 -0.256 1.00 89.69 94 LEU A C 1
ATOM 752 O O . LEU A 1 94 ? 13.405 -5.663 0.955 1.00 89.69 94 LEU A O 1
ATOM 756 N N . PRO A 1 95 ? 14.145 -4.385 -0.740 1.00 85.81 95 PRO A N 1
ATOM 757 C CA . PRO A 1 95 ? 14.931 -3.469 0.087 1.00 85.81 95 PRO A CA 1
ATOM 758 C C . PRO A 1 95 ? 14.093 -2.528 0.966 1.00 85.81 95 PRO A C 1
ATOM 760 O O . PRO A 1 95 ? 14.651 -1.848 1.822 1.00 85.81 95 PRO A O 1
ATOM 763 N N . GLY A 1 96 ? 12.775 -2.453 0.755 1.00 86.69 96 GLY A N 1
ATOM 764 C CA . GLY A 1 96 ? 11.882 -1.584 1.518 1.00 86.69 96 GLY A CA 1
ATOM 765 C C . GLY A 1 96 ? 10.753 -1.003 0.674 1.00 86.69 96 GLY A C 1
ATOM 766 O O . GLY A 1 96 ? 10.365 -1.574 -0.345 1.00 86.69 96 GLY A O 1
ATOM 767 N N . THR A 1 97 ? 10.229 0.142 1.110 1.00 88.19 97 THR A N 1
ATOM 768 C CA . THR A 1 97 ? 9.081 0.826 0.500 1.00 88.19 97 THR A CA 1
ATOM 769 C C . THR A 1 97 ? 9.417 2.249 0.051 1.00 88.19 97 THR A C 1
ATOM 771 O O . THR A 1 97 ? 10.153 2.929 0.766 1.00 88.19 97 THR A O 1
ATOM 774 N N . PRO A 1 98 ? 8.788 2.754 -1.027 1.00 88.81 98 PRO A N 1
ATOM 775 C CA . PRO A 1 98 ? 7.996 1.999 -2.003 1.00 88.81 98 PRO A CA 1
ATOM 776 C C . PRO A 1 98 ? 8.893 1.104 -2.878 1.00 88.81 98 PRO A C 1
ATOM 778 O O . PRO A 1 98 ? 10.040 1.435 -3.150 1.00 88.81 98 PRO A O 1
ATOM 781 N N . PHE A 1 99 ? 8.369 -0.028 -3.347 1.00 87.88 99 PHE A N 1
ATOM 782 C CA . PHE A 1 99 ? 9.044 -0.893 -4.320 1.00 87.88 99 PHE A CA 1
ATOM 783 C C . PHE A 1 99 ? 8.046 -1.309 -5.395 1.00 87.88 99 PHE A C 1
ATOM 785 O O . PHE A 1 99 ? 6.931 -1.720 -5.077 1.00 87.88 99 PHE A O 1
ATOM 792 N N . LEU A 1 100 ? 8.443 -1.216 -6.664 1.00 86.38 100 LEU A N 1
ATOM 793 C CA . LEU A 1 100 ? 7.590 -1.562 -7.796 1.00 86.38 100 LEU A CA 1
ATOM 794 C C . LEU A 1 100 ? 8.223 -2.683 -8.621 1.00 86.38 100 LEU A C 1
ATOM 796 O O . LEU A 1 100 ? 9.420 -2.670 -8.908 1.00 86.38 100 LEU A O 1
ATOM 800 N N . LEU A 1 101 ? 7.387 -3.632 -9.036 1.00 85.81 101 LEU A N 1
ATOM 801 C CA . LEU A 1 101 ? 7.703 -4.635 -10.046 1.00 85.81 101 LEU A CA 1
ATOM 802 C C . LEU A 1 101 ? 6.834 -4.381 -11.277 1.00 85.81 101 LEU A C 1
ATOM 804 O O . LEU A 1 101 ? 5.611 -4.289 -11.165 1.00 85.81 101 LEU A O 1
ATOM 808 N N . VAL A 1 102 ? 7.451 -4.332 -12.456 1.00 83.62 102 VAL A N 1
ATOM 809 C CA . VAL A 1 102 ? 6.741 -4.296 -13.741 1.00 83.62 102 VAL A CA 1
ATOM 810 C C . VAL A 1 102 ? 7.119 -5.554 -14.511 1.00 83.62 102 VAL A C 1
ATOM 812 O O . VAL A 1 102 ? 8.293 -5.780 -14.793 1.00 83.62 102 VAL A O 1
ATOM 815 N N . ASN A 1 103 ? 6.136 -6.413 -14.802 1.00 83.38 103 ASN A N 1
ATOM 816 C CA . ASN A 1 103 ? 6.341 -7.717 -15.454 1.00 83.38 103 ASN A CA 1
ATOM 817 C C . ASN A 1 103 ? 7.442 -8.567 -14.782 1.00 83.38 103 ASN A C 1
ATOM 819 O O . ASN A 1 103 ? 8.310 -9.129 -15.446 1.00 83.38 103 ASN A O 1
ATOM 823 N N . GLY A 1 104 ? 7.435 -8.615 -13.445 1.00 85.19 104 GLY A N 1
ATOM 824 C CA . GLY A 1 104 ? 8.399 -9.382 -12.647 1.00 85.19 104 GLY A CA 1
ATOM 825 C C . GLY A 1 104 ? 9.794 -8.760 -12.529 1.00 85.19 104 GLY A C 1
ATOM 826 O O . GLY A 1 104 ? 10.656 -9.341 -11.879 1.00 85.19 104 GLY A O 1
ATOM 827 N N . ARG A 1 105 ? 10.035 -7.582 -13.118 1.00 83.06 105 ARG A N 1
ATOM 828 C CA . ARG A 1 105 ? 11.329 -6.892 -13.052 1.00 83.06 105 ARG A CA 1
ATOM 829 C C . ARG A 1 105 ? 11.282 -5.726 -12.059 1.00 83.06 105 ARG A C 1
ATOM 831 O O . ARG A 1 105 ? 10.333 -4.939 -12.129 1.00 83.06 105 ARG A O 1
ATOM 838 N N . PRO A 1 106 ? 12.284 -5.588 -11.166 1.00 82.62 106 PRO A N 1
ATOM 839 C CA . PRO A 1 106 ? 12.438 -4.418 -10.307 1.00 82.62 106 PRO A CA 1
ATOM 840 C C . PRO A 1 106 ? 12.431 -3.121 -11.101 1.00 82.62 106 PRO A C 1
ATOM 842 O O . PRO A 1 106 ? 13.163 -2.970 -12.080 1.00 82.62 106 PRO A O 1
ATOM 845 N N . TRP A 1 107 ? 11.616 -2.177 -10.653 1.00 78.12 107 TRP A N 1
ATOM 846 C CA . TRP A 1 107 ? 11.679 -0.810 -11.127 1.00 78.12 107 TRP A CA 1
ATOM 847 C C . TRP A 1 107 ? 12.908 -0.108 -10.529 1.00 78.12 107 TRP A C 1
ATOM 849 O O . TRP A 1 107 ? 13.092 -0.165 -9.308 1.00 78.12 107 TRP A O 1
ATOM 859 N N . PRO A 1 108 ? 13.748 0.568 -11.335 1.00 71.88 108 PRO A N 1
ATOM 860 C CA . PRO A 1 108 ? 14.896 1.306 -10.821 1.00 71.88 108 PRO A CA 1
ATOM 861 C C . PRO A 1 108 ? 14.458 2.401 -9.839 1.00 71.88 108 PRO A C 1
ATOM 863 O O . PRO A 1 108 ? 13.775 3.351 -10.211 1.00 71.88 108 PRO A O 1
ATOM 866 N N . GLN A 1 109 ? 14.873 2.284 -8.576 1.00 64.50 109 GLN A N 1
ATOM 867 C CA . GLN A 1 109 ? 14.561 3.249 -7.512 1.00 64.50 109 GLN A CA 1
ATOM 868 C C . GLN A 1 109 ? 15.556 4.414 -7.432 1.00 64.50 109 GLN A C 1
ATOM 870 O O . GLN A 1 109 ? 15.853 4.941 -6.361 1.00 64.50 109 GLN A O 1
ATOM 875 N N . THR A 1 110 ? 16.123 4.823 -8.560 1.00 61.09 110 THR A N 1
ATOM 876 C CA . THR A 1 110 ? 16.906 6.057 -8.603 1.00 61.09 110 THR A CA 1
ATOM 877 C C . THR A 1 110 ? 15.960 7.240 -8.336 1.00 61.09 110 THR A C 1
ATOM 879 O O . THR A 1 110 ? 14.810 7.249 -8.767 1.00 61.09 110 THR A O 1
ATOM 882 N N . LEU A 1 111 ? 16.413 8.194 -7.522 1.00 51.56 111 LEU A N 1
ATOM 883 C CA . LEU A 1 111 ? 15.600 8.995 -6.586 1.00 51.56 111 LEU A CA 1
ATOM 884 C C . LEU A 1 111 ? 14.471 9.894 -7.153 1.00 51.56 111 LEU A C 1
ATOM 886 O O . LEU A 1 111 ? 13.847 10.598 -6.373 1.00 51.56 111 LEU A O 1
ATOM 890 N N . ASN A 1 112 ? 14.147 9.850 -8.451 1.00 54.88 112 ASN A N 1
ATOM 891 C CA . ASN A 1 112 ? 13.110 10.679 -9.090 1.00 54.88 112 ASN A CA 1
ATOM 892 C C . ASN A 1 112 ? 12.137 9.916 -10.029 1.00 54.88 112 ASN A C 1
ATOM 894 O O . ASN A 1 112 ? 11.364 10.542 -10.751 1.00 54.88 112 ASN A O 1
ATOM 898 N N . TYR A 1 113 ? 12.119 8.576 -10.046 1.00 53.12 113 TYR A N 1
ATOM 899 C CA . TYR A 1 113 ? 11.333 7.804 -11.036 1.00 53.12 113 TYR A CA 1
ATOM 900 C C . TYR A 1 113 ? 9.932 7.345 -10.597 1.00 53.12 113 TYR A C 1
ATOM 902 O O . TYR A 1 113 ? 9.308 6.565 -11.314 1.00 53.12 113 TYR A O 1
ATOM 910 N N . LEU A 1 114 ? 9.411 7.808 -9.456 1.00 59.44 114 LEU A N 1
ATOM 911 C CA . LEU A 1 114 ? 8.003 7.569 -9.082 1.00 59.44 114 LEU A CA 1
ATOM 912 C C . LEU A 1 114 ? 7.048 8.631 -9.642 1.00 59.44 114 LEU A C 1
ATOM 914 O O . LEU A 1 114 ? 5.843 8.563 -9.413 1.00 59.44 114 LEU A O 1
ATOM 918 N N . GLU A 1 115 ? 7.568 9.598 -10.396 1.00 67.19 115 GLU A N 1
ATOM 919 C CA . GLU A 1 115 ? 6.738 10.528 -11.148 1.00 67.19 115 GLU A CA 1
ATOM 920 C C . GLU A 1 115 ? 5.969 9.783 -12.252 1.00 67.19 115 GLU A C 1
ATOM 922 O O . GLU A 1 115 ? 6.533 8.963 -12.985 1.00 67.19 115 GLU A O 1
ATOM 927 N N . TYR A 1 116 ? 4.677 10.089 -12.390 1.00 68.69 116 TYR A N 1
ATOM 928 C CA . TYR A 1 116 ? 3.776 9.427 -13.338 1.00 68.69 116 TYR A CA 1
ATOM 929 C C . TYR A 1 116 ? 4.329 9.399 -14.774 1.00 68.69 116 TYR A C 1
ATOM 931 O O . TYR A 1 116 ? 4.231 8.379 -15.459 1.00 68.69 116 TYR A O 1
ATOM 939 N N . ALA A 1 117 ? 4.972 10.489 -15.205 1.00 70.12 117 ALA A N 1
ATOM 940 C CA . ALA A 1 117 ? 5.555 10.617 -16.539 1.00 70.12 117 ALA A CA 1
ATOM 941 C C . ALA A 1 117 ? 6.613 9.536 -16.837 1.00 70.12 117 ALA A C 1
ATOM 943 O O . ALA A 1 117 ? 6.666 8.997 -17.946 1.00 70.12 117 ALA A O 1
ATOM 944 N N . HIS A 1 118 ? 7.426 9.164 -15.844 1.00 74.00 118 HIS A N 1
ATOM 945 C CA . HIS A 1 118 ? 8.453 8.134 -16.002 1.00 74.00 118 HIS A CA 1
ATOM 946 C C . HIS A 1 118 ? 7.849 6.732 -16.095 1.00 74.00 118 HIS A C 1
ATOM 948 O O . HIS A 1 118 ? 8.273 5.933 -16.936 1.00 74.00 118 HIS A O 1
ATOM 954 N N . LEU A 1 119 ? 6.822 6.448 -15.285 1.00 75.56 119 LEU A N 1
ATOM 955 C CA . LEU A 1 119 ? 6.085 5.189 -15.366 1.00 75.56 119 LEU A CA 1
ATOM 956 C C . LEU A 1 119 ? 5.429 5.029 -16.743 1.00 75.56 119 LEU A C 1
ATOM 958 O O . LEU A 1 119 ? 5.551 3.974 -17.367 1.00 75.56 119 LEU A O 1
ATOM 962 N N . GLU A 1 120 ? 4.794 6.085 -17.255 1.00 80.94 120 GLU A N 1
ATOM 963 C CA . GLU A 1 120 ? 4.168 6.073 -18.576 1.00 80.94 120 GLU A CA 1
ATOM 964 C C . GLU A 1 120 ? 5.191 5.827 -19.697 1.00 80.94 120 GLU A C 1
ATOM 966 O O . GLU A 1 120 ? 4.976 4.964 -20.554 1.00 80.94 120 GLU A O 1
ATOM 971 N N . ALA A 1 121 ? 6.320 6.546 -19.688 1.00 78.56 121 ALA A N 1
ATOM 972 C CA . ALA A 1 121 ? 7.378 6.390 -20.685 1.00 78.56 121 ALA A CA 1
ATOM 973 C C . ALA A 1 121 ? 7.920 4.954 -20.730 1.00 78.56 121 ALA A C 1
ATOM 975 O O . ALA A 1 121 ? 8.090 4.380 -21.806 1.00 78.56 121 ALA A O 1
ATOM 976 N N . MET A 1 122 ? 8.124 4.330 -19.573 1.00 75.06 122 MET A N 1
ATOM 977 C CA . MET A 1 122 ? 8.614 2.955 -19.505 1.00 75.06 122 MET A CA 1
ATOM 978 C C . MET A 1 122 ? 7.563 1.918 -19.872 1.00 75.06 122 MET A C 1
ATOM 980 O O . MET A 1 122 ? 7.904 0.939 -20.526 1.00 75.06 122 MET A O 1
ATOM 984 N N . VAL A 1 123 ? 6.290 2.112 -19.512 1.00 80.31 123 VAL A N 1
ATOM 985 C CA . VAL A 1 123 ? 5.214 1.235 -20.002 1.00 80.31 123 VAL A CA 1
ATOM 986 C C . VAL A 1 123 ? 5.141 1.306 -21.528 1.00 80.31 123 VAL A C 1
ATOM 988 O O . VAL A 1 123 ? 4.987 0.274 -22.185 1.00 80.31 123 VAL A O 1
ATOM 991 N N . LYS A 1 124 ? 5.312 2.499 -22.113 1.00 81.69 124 LYS A N 1
ATOM 992 C CA . LYS A 1 124 ? 5.428 2.668 -23.568 1.00 81.69 124 LYS A CA 1
ATOM 993 C C . LYS A 1 124 ? 6.652 1.933 -24.120 1.00 81.69 124 LYS A C 1
ATOM 995 O O . LYS A 1 124 ? 6.498 1.193 -25.084 1.00 81.69 124 LYS A O 1
ATOM 1000 N N . LEU A 1 125 ? 7.829 2.064 -23.506 1.00 78.88 125 LEU A N 1
ATOM 1001 C CA . LEU A 1 125 ? 9.044 1.352 -23.928 1.00 78.88 125 LEU A CA 1
ATOM 1002 C C . LEU A 1 125 ? 8.910 -0.173 -23.816 1.00 78.88 125 LEU A C 1
ATOM 1004 O O . LEU A 1 125 ? 9.281 -0.879 -24.747 1.00 78.88 125 LEU A O 1
ATOM 1008 N N . ALA A 1 126 ? 8.328 -0.687 -22.732 1.00 79.00 126 ALA A N 1
ATOM 1009 C CA . ALA A 1 126 ? 8.065 -2.114 -22.553 1.00 79.00 126 ALA A CA 1
ATOM 1010 C C . ALA A 1 126 ? 7.112 -2.643 -23.636 1.00 79.00 126 ALA A C 1
ATOM 1012 O O . ALA A 1 126 ? 7.356 -3.695 -24.210 1.00 79.00 126 ALA A O 1
ATOM 1013 N N . ARG A 1 127 ? 6.073 -1.878 -23.998 1.00 82.81 127 ARG A N 1
ATOM 1014 C CA . ARG A 1 127 ? 5.191 -2.200 -25.136 1.00 82.81 127 ARG A CA 1
ATOM 1015 C C . ARG A 1 127 ? 5.882 -2.104 -26.497 1.00 82.81 127 ARG A C 1
ATOM 1017 O O . ARG A 1 127 ? 5.398 -2.680 -27.465 1.00 82.81 127 ARG A O 1
ATOM 1024 N N . LEU A 1 128 ? 6.974 -1.349 -26.595 1.00 83.50 128 LEU A N 1
ATOM 1025 C CA . LEU A 1 128 ? 7.791 -1.284 -27.802 1.00 83.50 128 LEU A CA 1
ATOM 1026 C C . LEU A 1 128 ? 8.788 -2.442 -27.898 1.00 83.50 128 LEU A C 1
ATOM 1028 O O . LEU A 1 128 ? 9.313 -2.619 -28.989 1.00 83.50 128 LEU A O 1
ATOM 1032 N N . GLN A 1 129 ? 9.037 -3.233 -26.843 1.00 75.56 129 GLN A N 1
ATOM 1033 C CA . GLN A 1 129 ? 9.968 -4.373 -26.920 1.00 75.56 129 GLN A CA 1
ATOM 1034 C C . GLN A 1 129 ? 9.580 -5.365 -28.018 1.00 75.56 129 GLN A C 1
ATOM 1036 O O . GLN A 1 129 ? 10.447 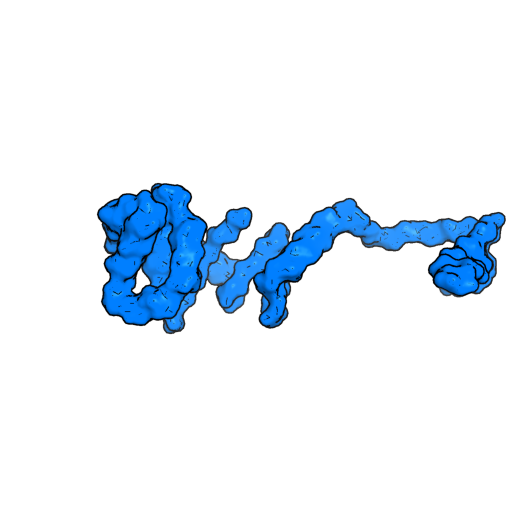-5.765 -28.782 1.00 75.56 129 GLN A O 1
ATOM 1041 N N . ASP A 1 130 ? 8.288 -5.653 -28.199 1.00 74.44 130 ASP A N 1
ATOM 1042 C CA . ASP A 1 130 ? 7.805 -6.524 -29.287 1.00 74.44 130 ASP A CA 1
ATOM 1043 C C . ASP A 1 130 ? 8.067 -5.942 -30.692 1.00 74.44 130 ASP A C 1
ATOM 1045 O O . ASP A 1 130 ? 7.928 -6.621 -31.706 1.00 74.44 130 ASP A O 1
ATOM 1049 N N . ARG A 1 131 ? 8.417 -4.652 -30.767 1.00 77.81 131 ARG A N 1
ATOM 1050 C CA . ARG A 1 131 ? 8.757 -3.918 -31.993 1.00 77.81 131 ARG A CA 1
ATOM 1051 C C . ARG A 1 131 ? 10.243 -3.571 -32.079 1.00 77.81 131 ARG A C 1
ATOM 1053 O O . ARG A 1 131 ? 10.646 -2.915 -33.040 1.00 77.81 131 ARG A O 1
ATOM 1060 N N . GLN A 1 132 ? 11.042 -3.938 -31.078 1.00 73.19 132 GLN A N 1
ATOM 1061 C CA . GLN A 1 132 ? 12.482 -3.722 -31.096 1.00 73.19 132 GLN A CA 1
ATOM 1062 C C . GLN A 1 132 ? 13.140 -4.808 -31.942 1.00 73.19 132 GLN A C 1
ATOM 1064 O O . GLN A 1 132 ? 12.810 -5.986 -31.849 1.00 73.19 132 GLN A O 1
ATOM 1069 N N . PHE A 1 133 ? 14.078 -4.398 -32.789 1.00 73.00 133 PHE A N 1
ATOM 1070 C CA . PHE A 1 133 ? 14.882 -5.336 -33.555 1.00 73.00 133 PHE A CA 1
ATOM 1071 C C . PHE A 1 133 ? 15.850 -6.062 -32.608 1.00 73.00 133 PHE A C 1
ATOM 1073 O O . PHE A 1 133 ? 16.615 -5.408 -31.902 1.00 73.00 133 PHE A O 1
ATOM 1080 N N . GLU A 1 134 ? 15.828 -7.397 -32.599 1.00 78.69 134 GLU A N 1
ATOM 1081 C CA . GLU A 1 134 ? 16.734 -8.217 -31.770 1.00 78.69 134 GLU A CA 1
ATOM 1082 C C . GLU A 1 134 ? 18.200 -8.117 -32.221 1.00 78.69 134 GLU A C 1
ATOM 1084 O O . GLU A 1 134 ? 19.127 -8.267 -31.429 1.00 78.69 134 GLU A O 1
ATOM 1089 N N . ALA A 1 135 ? 18.405 -7.815 -33.499 1.00 78.62 135 ALA A N 1
ATOM 1090 C CA . ALA A 1 135 ? 19.682 -7.471 -34.097 1.00 78.62 135 ALA A CA 1
ATOM 1091 C C . ALA A 1 135 ? 19.443 -6.344 -35.109 1.00 78.62 135 ALA A C 1
ATOM 1093 O O . ALA A 1 135 ? 18.345 -6.271 -35.672 1.00 78.62 135 ALA A O 1
ATOM 1094 N N . PRO A 1 136 ? 20.432 -5.471 -35.379 1.00 71.00 136 PRO A N 1
ATOM 1095 C CA . PRO A 1 136 ? 20.314 -4.542 -36.493 1.00 71.00 136 PRO A CA 1
ATOM 1096 C C . PRO A 1 136 ? 19.933 -5.336 -37.751 1.00 71.00 136 PRO A C 1
ATOM 1098 O O . PRO A 1 136 ? 20.520 -6.399 -37.987 1.00 71.00 136 PRO A O 1
ATOM 1101 N N . PRO A 1 137 ? 18.941 -4.878 -38.540 1.00 71.06 137 PRO A N 1
ATOM 1102 C CA . PRO A 1 137 ? 18.620 -5.549 -39.786 1.00 71.06 137 PRO A CA 1
ATOM 1103 C C . PRO A 1 137 ? 19.908 -5.662 -40.610 1.00 71.06 137 PRO A C 1
ATOM 1105 O O . PRO A 1 137 ? 20.721 -4.729 -40.580 1.00 71.06 137 PRO A O 1
ATOM 1108 N N . PRO A 1 138 ? 20.130 -6.792 -41.303 1.00 74.19 138 PRO A N 1
ATOM 1109 C CA . PRO A 1 138 ? 21.342 -6.982 -42.079 1.00 74.19 138 PRO A CA 1
ATOM 1110 C C . PRO A 1 138 ? 21.527 -5.776 -42.993 1.00 74.19 138 PRO A C 1
ATOM 1112 O O . PRO A 1 138 ? 20.614 -5.394 -43.729 1.00 74.19 138 PRO A O 1
ATOM 1115 N N . MET A 1 139 ? 22.699 -5.149 -42.901 1.00 69.81 139 MET A N 1
ATOM 1116 C CA . MET A 1 139 ? 23.051 -4.016 -43.740 1.00 69.81 139 MET A CA 1
ATOM 1117 C C . MET A 1 139 ? 23.240 -4.534 -45.170 1.00 69.81 139 MET A C 1
ATOM 1119 O O . MET A 1 139 ? 24.349 -4.848 -45.587 1.00 69.81 139 MET A O 1
ATOM 1123 N N . SER A 1 140 ? 22.149 -4.679 -45.925 1.00 69.94 140 SER A N 1
ATOM 1124 C CA . SER A 1 140 ? 22.221 -4.988 -47.351 1.00 69.94 140 SER A CA 1
ATOM 1125 C C . SER A 1 140 ? 22.350 -3.676 -48.120 1.00 69.94 140 SER A C 1
ATOM 1127 O O . SER A 1 140 ? 21.367 -3.110 -48.608 1.00 69.94 140 SER A O 1
ATOM 1129 N N . ILE A 1 141 ? 23.570 -3.154 -48.188 1.00 72.75 141 ILE A N 1
ATOM 1130 C CA . ILE A 1 141 ? 23.896 -2.152 -49.197 1.00 72.75 141 ILE A CA 1
ATOM 1131 C C . ILE A 1 141 ? 24.133 -2.925 -50.495 1.00 72.75 141 ILE A C 1
ATOM 1133 O O . ILE A 1 141 ? 24.995 -3.795 -50.556 1.00 72.75 141 ILE A O 1
ATOM 1137 N N . ASP A 1 142 ? 23.327 -2.639 -51.513 1.00 76.94 142 ASP A N 1
ATOM 1138 C CA . ASP A 1 142 ? 23.519 -3.145 -52.867 1.00 76.94 142 ASP A CA 1
ATOM 1139 C C . ASP A 1 142 ? 24.518 -2.210 -53.564 1.00 76.94 142 ASP A C 1
ATOM 1141 O O . ASP A 1 142 ? 24.155 -1.076 -53.887 1.00 76.94 142 ASP A O 1
ATOM 1145 N N . PRO A 1 143 ? 25.776 -2.630 -53.789 1.00 75.38 143 PRO A N 1
ATOM 1146 C CA . PRO A 1 143 ? 26.797 -1.762 -54.367 1.00 75.38 143 PRO A CA 1
ATOM 1147 C C . PRO A 1 143 ? 26.483 -1.341 -55.810 1.00 75.38 143 PRO A C 1
ATOM 1149 O O . PRO A 1 143 ? 27.111 -0.415 -56.316 1.00 75.38 143 PRO A O 1
ATOM 1152 N N . ALA A 1 144 ? 25.510 -1.979 -56.475 1.00 79.56 144 ALA A N 1
ATOM 1153 C CA . ALA A 1 144 ? 25.046 -1.578 -57.799 1.00 79.56 144 ALA A CA 1
ATOM 1154 C C . ALA A 1 144 ? 23.979 -0.465 -57.762 1.00 79.56 144 ALA A C 1
ATOM 1156 O O . ALA A 1 144 ? 23.570 0.025 -58.817 1.00 79.56 144 ALA A O 1
ATOM 1157 N N . ARG A 1 145 ? 23.501 -0.061 -56.576 1.00 80.38 145 ARG A N 1
ATOM 1158 C CA . ARG A 1 145 ? 22.495 0.997 -56.416 1.00 80.38 145 ARG A CA 1
ATOM 1159 C C . ARG A 1 145 ? 23.118 2.314 -55.973 1.00 80.38 145 ARG A C 1
ATOM 1161 O O . ARG A 1 145 ? 24.055 2.354 -55.183 1.00 80.38 145 ARG A O 1
ATOM 1168 N N . HIS A 1 146 ? 22.515 3.408 -56.435 1.00 82.12 146 HIS A N 1
ATOM 1169 C CA . HIS A 1 146 ? 22.788 4.744 -55.920 1.00 82.12 146 HIS A CA 1
ATOM 1170 C C . HIS A 1 146 ? 21.859 5.076 -54.758 1.00 82.12 146 HIS A C 1
ATOM 1172 O O . HIS A 1 146 ? 20.639 4.914 -54.848 1.00 82.12 146 HIS A O 1
ATOM 1178 N N . TYR A 1 147 ? 22.452 5.572 -53.678 1.00 83.56 147 TYR A N 1
ATOM 1179 C CA . TYR A 1 147 ? 21.749 5.965 -52.468 1.00 83.56 147 TYR A CA 1
ATOM 1180 C C . TYR A 1 147 ? 21.920 7.465 -52.253 1.00 83.56 147 TYR A C 1
ATOM 1182 O O . TYR A 1 147 ? 23.027 7.985 -52.333 1.00 83.56 147 TYR A O 1
ATOM 1190 N N . ARG A 1 148 ? 20.824 8.156 -51.935 1.00 88.81 148 ARG A N 1
ATOM 1191 C CA . ARG A 1 148 ? 20.817 9.594 -51.659 1.00 88.81 148 ARG A CA 1
ATOM 1192 C C . ARG A 1 148 ? 20.064 9.860 -50.364 1.00 88.81 148 ARG A C 1
ATOM 1194 O O . ARG A 1 148 ? 18.925 9.421 -50.213 1.00 88.81 148 ARG A O 1
ATOM 1201 N N . ALA A 1 149 ? 20.678 10.604 -49.453 1.00 88.94 149 ALA A N 1
ATOM 1202 C CA . ALA A 1 149 ? 20.010 11.180 -48.295 1.00 88.94 149 ALA A CA 1
ATOM 1203 C C . ALA A 1 149 ? 19.657 12.643 -48.586 1.00 88.94 149 ALA A C 1
ATOM 1205 O O . ALA A 1 149 ? 20.473 13.397 -49.116 1.00 88.94 149 ALA A O 1
ATOM 1206 N N . VAL A 1 150 ? 18.433 13.050 -48.251 1.00 92.44 150 VAL A N 1
ATOM 1207 C CA . VAL A 1 150 ? 17.970 14.433 -48.422 1.00 92.44 150 VAL A CA 1
ATOM 1208 C C . VAL A 1 150 ? 17.592 14.988 -47.058 1.00 92.44 150 VAL A C 1
ATOM 1210 O O . VAL A 1 150 ? 16.652 14.506 -46.427 1.00 92.44 150 VAL A O 1
ATOM 1213 N N . LEU A 1 151 ? 18.326 16.001 -46.606 1.00 88.38 151 LEU A N 1
ATOM 1214 C CA . LEU A 1 151 ? 18.006 16.763 -45.409 1.00 88.38 151 LEU A CA 1
ATOM 1215 C C . LEU A 1 151 ? 17.167 17.965 -45.829 1.00 88.38 151 LEU A C 1
ATOM 1217 O O . LEU A 1 151 ? 17.669 18.895 -46.458 1.00 88.38 151 LEU A O 1
ATOM 1221 N N . LYS A 1 152 ? 15.885 17.946 -45.474 1.00 92.38 152 LYS A N 1
ATOM 1222 C CA . LYS A 1 152 ? 14.991 19.077 -45.720 1.00 92.38 152 LYS A CA 1
ATOM 1223 C C . LYS A 1 152 ? 15.238 20.163 -44.684 1.00 92.38 152 LYS A C 1
ATOM 1225 O O . LYS A 1 152 ? 15.168 19.887 -43.488 1.00 92.38 152 LYS A O 1
ATOM 1230 N N . THR A 1 153 ? 15.510 21.387 -45.128 1.00 90.94 153 THR A N 1
ATOM 1231 C CA . THR A 1 153 ? 15.707 22.539 -44.238 1.00 90.94 153 THR A CA 1
ATOM 1232 C C . THR A 1 153 ? 14.841 23.714 -44.669 1.00 90.94 153 THR A C 1
ATOM 1234 O O . THR A 1 153 ? 14.391 23.792 -45.811 1.00 90.94 153 THR A O 1
ATOM 1237 N N . GLU A 1 154 ? 14.655 24.678 -43.770 1.00 89.06 154 GLU A N 1
ATOM 1238 C CA . GLU A 1 154 ? 13.916 25.914 -44.060 1.00 89.06 154 GLU A CA 1
ATOM 1239 C C . GLU A 1 154 ? 14.575 26.774 -45.151 1.00 89.06 154 GLU A C 1
ATOM 1241 O O . GLU A 1 154 ? 13.924 27.635 -45.737 1.00 89.06 154 GLU A O 1
ATOM 1246 N N . LYS A 1 155 ? 15.860 26.540 -45.455 1.00 89.81 155 LYS A N 1
ATOM 1247 C CA . LYS A 1 155 ? 16.601 27.234 -46.520 1.00 89.81 155 LYS A CA 1
ATOM 1248 C C . LYS A 1 155 ? 16.767 26.398 -47.794 1.00 89.81 155 LYS A C 1
ATOM 1250 O O . LYS A 1 155 ? 17.508 26.804 -48.686 1.00 89.81 155 LYS A O 1
ATOM 1255 N N . GLY A 1 156 ? 16.079 25.258 -47.882 1.00 90.31 156 GLY A N 1
ATOM 1256 C CA . GLY A 1 156 ? 16.127 24.330 -49.011 1.00 90.31 156 GLY A CA 1
ATOM 1257 C C . GLY A 1 156 ? 16.668 22.947 -48.646 1.00 90.31 156 GLY A C 1
ATOM 1258 O O . GLY A 1 156 ? 17.089 22.693 -47.516 1.00 90.31 156 GLY A O 1
ATOM 1259 N N . ASP A 1 157 ? 16.642 22.040 -49.618 1.00 95.50 157 ASP A N 1
ATOM 1260 C CA . ASP A 1 157 ? 17.059 20.652 -49.433 1.00 95.50 157 ASP A CA 1
ATOM 1261 C C . ASP A 1 157 ? 18.579 20.510 -49.598 1.00 95.50 157 ASP A C 1
ATOM 1263 O O . ASP A 1 157 ? 19.150 20.882 -50.625 1.00 95.50 157 ASP A O 1
ATOM 1267 N N . VAL A 1 158 ? 19.235 19.922 -48.598 1.00 91.75 158 VAL A N 1
ATOM 1268 C CA . VAL A 1 158 ? 20.630 19.487 -48.690 1.00 91.75 158 VAL A CA 1
ATOM 1269 C C . VAL A 1 158 ? 20.654 18.029 -49.109 1.00 91.75 158 VAL A C 1
ATOM 1271 O O . VAL A 1 158 ? 19.991 17.174 -48.527 1.00 91.75 158 VAL A O 1
ATOM 1274 N N . VAL A 1 159 ? 21.439 17.745 -50.135 1.00 90.56 159 VAL A N 1
ATOM 1275 C CA . VAL A 1 159 ? 21.502 16.440 -50.779 1.00 90.56 159 VAL A CA 1
ATOM 1276 C C . VAL A 1 159 ? 22.863 15.828 -50.521 1.00 90.56 159 VAL A C 1
ATOM 1278 O O . VAL A 1 159 ? 23.881 16.438 -50.836 1.00 90.56 159 VAL A O 1
ATOM 1281 N N . ILE A 1 160 ? 22.865 14.605 -50.006 1.00 89.00 160 ILE A N 1
ATOM 1282 C CA . ILE A 1 160 ? 24.068 13.820 -49.760 1.00 89.00 160 ILE A CA 1
ATOM 1283 C C . ILE A 1 160 ? 23.974 12.546 -50.594 1.00 89.00 160 ILE A C 1
ATOM 1285 O O . ILE A 1 160 ? 23.094 11.716 -50.372 1.00 89.00 160 ILE A O 1
ATOM 1289 N N . GLU A 1 161 ? 24.881 12.396 -51.553 1.00 87.88 161 GLU A N 1
ATOM 1290 C CA . GLU A 1 161 ? 25.067 11.141 -52.282 1.00 87.88 161 GLU A CA 1
ATOM 1291 C C . GLU A 1 161 ? 25.898 10.183 -51.420 1.00 87.88 161 GLU A C 1
ATOM 1293 O O . GLU A 1 161 ? 26.949 10.551 -50.890 1.00 87.88 161 GLU A O 1
ATOM 1298 N N . LEU A 1 162 ? 25.407 8.958 -51.251 1.00 80.50 162 LEU A N 1
ATOM 1299 C CA . LEU A 1 162 ? 26.032 7.911 -50.454 1.00 80.50 162 LEU A CA 1
ATOM 1300 C C . LEU A 1 162 ? 26.645 6.878 -51.403 1.00 80.50 162 LEU A C 1
ATOM 1302 O O . LEU A 1 162 ? 25.946 6.172 -52.133 1.00 80.50 162 LEU A O 1
ATOM 1306 N N . PHE A 1 163 ? 27.973 6.804 -51.384 1.00 78.75 163 PHE A N 1
ATOM 1307 C CA . PHE A 1 163 ? 28.760 5.915 -52.233 1.00 78.75 163 PHE A CA 1
ATOM 1308 C C . PHE A 1 163 ? 29.002 4.590 -51.514 1.00 78.75 163 PHE A C 1
ATOM 1310 O O . PHE A 1 163 ? 29.882 4.478 -50.659 1.00 78.75 163 PHE A O 1
ATOM 1317 N N . ALA A 1 164 ? 28.178 3.598 -51.849 1.00 72.12 164 ALA A N 1
ATOM 1318 C CA . ALA A 1 164 ? 28.223 2.250 -51.289 1.00 72.12 164 ALA A CA 1
ATOM 1319 C C . ALA A 1 164 ? 29.598 1.572 -51.436 1.00 72.12 164 ALA A C 1
ATOM 1321 O O . ALA A 1 164 ? 30.022 0.841 -50.547 1.00 72.12 164 ALA A O 1
ATOM 1322 N N . ASP A 1 165 ? 30.310 1.851 -52.528 1.00 72.00 165 ASP A N 1
ATOM 1323 C CA . ASP A 1 165 ? 31.646 1.338 -52.851 1.00 72.00 165 ASP A CA 1
ATOM 1324 C C . ASP A 1 165 ? 32.772 1.950 -52.000 1.00 72.00 165 ASP A C 1
ATOM 1326 O O . ASP A 1 165 ? 33.900 1.461 -52.030 1.00 72.00 165 ASP A O 1
ATOM 1330 N N . ARG A 1 166 ? 32.486 3.022 -51.249 1.00 72.25 166 ARG A N 1
ATOM 1331 C CA . ARG A 1 166 ? 33.479 3.769 -50.457 1.00 72.25 166 ARG A CA 1
ATOM 1332 C C . ARG A 1 166 ? 33.214 3.762 -48.955 1.00 72.25 166 ARG A C 1
ATOM 1334 O O . ARG A 1 166 ? 33.938 4.430 -48.216 1.00 72.25 166 ARG A O 1
ATOM 1341 N N . ALA A 1 167 ? 32.186 3.049 -48.498 1.00 64.31 167 ALA A N 1
ATOM 1342 C CA . ALA A 1 167 ? 31.890 2.931 -47.077 1.00 64.31 167 ALA A CA 1
ATOM 1343 C C . ALA A 1 167 ? 32.975 2.084 -46.372 1.00 64.31 167 ALA A C 1
ATOM 1345 O O . ALA A 1 167 ? 33.331 1.023 -46.888 1.00 64.31 167 ALA A O 1
ATOM 1346 N N . PRO A 1 168 ? 33.511 2.519 -45.214 1.00 59.50 168 PRO A N 1
ATOM 1347 C CA . PRO A 1 168 ? 34.389 1.675 -44.414 1.00 59.50 168 PRO A CA 1
ATOM 1348 C C . PRO A 1 168 ? 33.603 0.458 -43.910 1.00 59.50 168 PRO A C 1
ATOM 1350 O O . PRO A 1 168 ? 32.547 0.623 -43.298 1.00 59.50 168 PRO A O 1
ATOM 1353 N N . VAL A 1 169 ? 34.122 -0.736 -44.205 1.00 55.81 169 VAL A N 1
ATOM 1354 C CA . VAL A 1 169 ? 33.676 -2.022 -43.638 1.00 55.81 169 VAL A CA 1
ATOM 1355 C C . VAL A 1 169 ? 34.207 -2.217 -42.228 1.00 55.81 169 VAL A C 1
ATOM 1357 O O . VAL A 1 169 ? 35.372 -1.829 -41.982 1.00 55.81 169 VAL A O 1
#

Sequence (169 aa):
MIYRHFPLRTIHDKAMITAEASEAAGAQGKFWEMHDWLYDHQSEWIASSNITETLVLAARSLGLDGERFRRDLEEGRYRAKVEAAYAEAVALGLPGTPFLLVNGRPWPQTLNYLEYAHLEAMVKLARLQDRQFEAPPPMSIDPARHYRAVLKTEKGDVVIELFADRAPV

Foldseek 3Di:
DDDFAAQPCVVQVCSLLLVLLLVLLVVVVCNVVSVVVCVVCVVPLSPDPCNLVVSLVSCVVVVHDSVSSSVSSVVVVCSVVNVVSNVVCVVVVPPGPDWDDDPNHTDDPPPPQVPPVNVVVVVVVVVCVVVDDPDPDPPPDDQVDKDWDWDQDPVGIDIDTDRPVPDDD

Radius of gyration: 27.62 Å; chains: 1; bounding box: 55×41×78 Å

pLDDT: mean 88.83, std 11.82, range [51.56, 98.88]

Secondary structure (DSSP, 8-state):
--------TTT-TTHHHHHHHHHHHHTTT-HHHHHHHHHHTHHHHHH-S-HHHHHHHHHHHTT--HHHHHHHHHTTTTHHHHHHHHHHHHHTT--SSS--EETTEEPP--TTTTSHHHHHHHHHHHHHGGGS-SSPPP----TTS-EEEEEEETTEEEEEEE-GGGS--